Protein AF-A0A9E6WHM5-F1 (afdb_monomer_lite)

Sequence (104 aa):
MPLLLVDALDGQPVPHHPRPHETLTDRLARTDTGGLGPVAILLHGLNYRPGNARACPHRQLYSLRADAHEAWPRHLGFGTGHAAEGLALGFGWDARQSPRRAHA

Foldseek 3Di:
DDEWEWEQDPNDTATQPDDVPDGPVNVVVPDDQLPAADEAEADDQAQAADPDPVRHCCQAQCDPDPPRPHNPLVVQPPDPPDSHNGYYYHYDYPNPDDPPPPPD

Secondary structure (DSSP, 8-state):
--EEEEEEETTEEEESSPPTT--HHHHHHT---TTTS-EEEEE--SS--TT-TTT-HHHHTS--STT-SS-HHHHTTTTS--GGG-EEEEEE------TTSTT-

Structure (mmCIF, N/CA/C/O backbone):
data_AF-A0A9E6WHM5-F1
#
_entry.id   AF-A0A9E6WHM5-F1
#
loop_
_atom_site.group_PDB
_atom_site.id
_atom_site.type_symbol
_atom_site.label_atom_id
_atom_site.label_alt_id
_atom_site.label_comp_id
_atom_site.label_asym_id
_atom_site.label_entity_id
_atom_site.label_seq_id
_atom_site.pdbx_PDB_ins_code
_atom_site.Cartn_x
_atom_site.Cartn_y
_atom_site.Cartn_z
_atom_site.occupancy
_atom_site.B_iso_or_equiv
_atom_site.auth_seq_id
_atom_site.auth_comp_id
_atom_site.auth_asym_id
_atom_site.auth_atom_id
_atom_site.pdbx_PDB_model_num
ATOM 1 N N . MET A 1 1 ? -6.875 8.826 7.866 1.00 63.56 1 MET A N 1
ATOM 2 C CA . MET A 1 1 ? -6.960 7.356 7.966 1.00 63.56 1 MET A CA 1
ATOM 3 C C . MET A 1 1 ? -5.849 6.728 7.159 1.00 63.56 1 MET A C 1
ATOM 5 O O . MET A 1 1 ? -5.551 7.259 6.088 1.00 63.56 1 MET A O 1
ATOM 9 N N . PRO A 1 2 ? -5.185 5.687 7.672 1.00 84.75 2 PRO A N 1
ATOM 10 C CA . PRO A 1 2 ? -3.914 5.276 7.113 1.00 84.75 2 PRO A CA 1
ATOM 11 C C . PRO A 1 2 ? -4.068 4.251 5.991 1.00 84.75 2 PRO A C 1
ATOM 13 O O . PRO A 1 2 ? -4.472 3.109 6.187 1.00 84.75 2 PRO A O 1
ATOM 16 N N . LEU A 1 3 ? -3.668 4.677 4.801 1.00 90.94 3 LEU A N 1
ATOM 17 C CA . LEU A 1 3 ? -3.182 3.791 3.759 1.00 90.94 3 LEU A CA 1
ATOM 18 C C . LEU A 1 3 ? -1.657 3.862 3.800 1.00 90.94 3 LEU A C 1
ATOM 20 O O . LEU A 1 3 ? -1.089 4.939 3.598 1.00 90.94 3 LEU A O 1
ATOM 24 N N . LEU A 1 4 ? -0.993 2.733 4.034 1.00 94.19 4 LEU A N 1
ATOM 25 C CA . LEU A 1 4 ? 0.449 2.631 3.847 1.00 94.19 4 LEU A CA 1
ATOM 26 C C . LEU A 1 4 ? 0.736 1.886 2.554 1.00 94.19 4 LEU A C 1
ATOM 28 O O . LEU A 1 4 ? 0.230 0.796 2.300 1.00 94.19 4 LEU A O 1
ATOM 32 N N . LEU A 1 5 ? 1.569 2.502 1.734 1.00 94.75 5 LEU A N 1
ATOM 33 C CA . LEU A 1 5 ? 2.051 1.943 0.486 1.00 94.75 5 LEU A CA 1
ATOM 34 C C . LEU A 1 5 ? 3.434 1.352 0.749 1.00 94.75 5 LEU A C 1
ATOM 36 O O . LEU A 1 5 ? 4.278 2.011 1.362 1.00 94.75 5 LEU A O 1
ATOM 40 N N . VAL A 1 6 ? 3.639 0.112 0.322 1.00 95.44 6 VAL A N 1
ATOM 41 C CA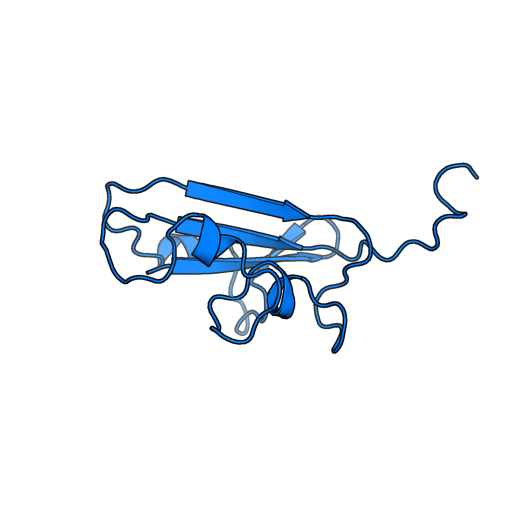 . VAL A 1 6 ? 4.826 -0.691 0.626 1.00 95.44 6 VAL A CA 1
ATOM 42 C C . VAL A 1 6 ? 5.378 -1.279 -0.667 1.00 95.44 6 VAL A C 1
ATOM 44 O O . VAL A 1 6 ? 4.613 -1.744 -1.518 1.00 95.44 6 VAL A O 1
ATOM 47 N N . ASP A 1 7 ? 6.700 -1.257 -0.793 1.00 93.81 7 ASP A N 1
ATOM 48 C CA . ASP A 1 7 ? 7.454 -1.928 -1.846 1.00 93.81 7 ASP A CA 1
ATOM 49 C C . ASP A 1 7 ? 8.219 -3.115 -1.251 1.00 93.81 7 ASP A C 1
ATOM 51 O O . ASP A 1 7 ? 8.752 -3.012 -0.148 1.00 93.81 7 ASP A O 1
ATOM 55 N N . ALA A 1 8 ? 8.322 -4.226 -1.977 1.00 92.38 8 ALA A N 1
ATOM 56 C CA . ALA A 1 8 ? 9.360 -5.218 -1.727 1.00 92.38 8 ALA A CA 1
ATOM 57 C C . ALA A 1 8 ? 10.594 -4.851 -2.554 1.00 92.38 8 ALA A C 1
ATOM 59 O O . ALA A 1 8 ? 10.571 -4.937 -3.786 1.00 92.38 8 ALA A O 1
ATOM 60 N N . LEU A 1 9 ? 11.664 -4.454 -1.872 1.00 87.88 9 LEU A N 1
ATOM 61 C CA . LEU A 1 9 ? 12.959 -4.158 -2.472 1.00 87.88 9 LEU A CA 1
ATOM 62 C C . LEU A 1 9 ? 13.981 -5.127 -1.876 1.00 87.88 9 LEU A C 1
ATOM 64 O O . LEU A 1 9 ? 14.097 -5.216 -0.658 1.00 87.88 9 LEU A O 1
ATOM 68 N N . ASP A 1 10 ? 14.659 -5.906 -2.720 1.00 87.69 10 ASP A N 1
ATOM 69 C CA . ASP A 1 10 ? 15.644 -6.915 -2.294 1.00 87.69 10 ASP A CA 1
ATOM 70 C C . ASP A 1 10 ? 15.122 -7.884 -1.212 1.00 87.69 10 ASP A C 1
ATOM 72 O O . ASP A 1 10 ? 15.811 -8.253 -0.263 1.00 87.69 10 ASP A O 1
ATOM 76 N N . GLY A 1 11 ? 13.852 -8.286 -1.341 1.00 85.00 11 GLY A N 1
ATOM 77 C CA . GLY A 1 11 ? 13.180 -9.180 -0.391 1.00 85.00 11 GLY A CA 1
ATOM 78 C C . GLY A 1 11 ? 12.788 -8.525 0.937 1.00 85.00 11 GLY A C 1
ATOM 79 O O . GLY A 1 11 ? 12.254 -9.210 1.806 1.00 85.00 11 GLY A O 1
ATOM 80 N N . GLN A 1 12 ? 13.012 -7.218 1.097 1.00 90.12 12 GLN A N 1
ATOM 81 C CA . GLN A 1 12 ? 12.657 -6.461 2.293 1.00 90.12 12 GLN A CA 1
ATOM 82 C C . GLN A 1 12 ? 11.452 -5.546 2.044 1.00 90.12 12 GLN A C 1
ATOM 84 O O . GLN A 1 12 ? 11.385 -4.883 1.004 1.00 90.12 12 GLN A O 1
ATOM 89 N N . PRO A 1 13 ? 10.499 -5.471 2.988 1.00 93.06 13 PRO A N 1
ATOM 90 C CA . PRO A 1 13 ? 9.397 -4.531 2.898 1.00 93.06 13 PRO A CA 1
ATOM 91 C C . PRO A 1 13 ? 9.881 -3.123 3.273 1.00 93.06 13 PRO A C 1
ATOM 93 O O . PRO A 1 13 ? 10.333 -2.877 4.393 1.00 93.06 13 PRO A O 1
ATOM 96 N N . VAL A 1 14 ? 9.759 -2.179 2.345 1.00 94.25 14 VAL A N 1
ATOM 97 C CA . VAL A 1 14 ? 10.151 -0.778 2.534 1.00 94.25 14 VAL A CA 1
ATOM 98 C C . VAL A 1 14 ? 8.960 0.149 2.292 1.00 94.25 14 VAL A C 1
ATOM 100 O O . VAL A 1 14 ? 8.081 -0.172 1.488 1.00 94.25 14 VAL A O 1
ATOM 103 N N . PRO A 1 15 ? 8.881 1.313 2.962 1.00 95.00 15 PRO A N 1
ATOM 104 C CA . PRO A 1 15 ? 7.855 2.291 2.638 1.00 95.00 15 PRO A CA 1
ATOM 105 C C . PRO A 1 15 ? 7.973 2.723 1.175 1.00 95.00 15 PRO A C 1
ATOM 107 O O . PRO A 1 15 ? 9.056 3.087 0.724 1.00 95.00 15 PRO A O 1
ATOM 110 N N . HIS A 1 16 ? 6.854 2.766 0.456 1.00 93.25 16 HIS A N 1
ATOM 111 C CA . HIS A 1 16 ? 6.809 3.414 -0.848 1.00 93.25 16 HIS A CA 1
ATOM 112 C C . HIS A 1 16 ? 7.110 4.909 -0.658 1.00 93.25 16 HIS A C 1
ATOM 114 O O . HIS A 1 16 ? 6.485 5.569 0.186 1.00 93.25 16 HIS A O 1
ATOM 120 N N . HIS A 1 17 ? 8.091 5.427 -1.404 1.00 89.56 17 HIS A N 1
ATOM 121 C CA . HIS A 1 17 ? 8.683 6.758 -1.205 1.00 89.56 17 HIS A CA 1
ATOM 122 C C . HIS A 1 17 ? 9.105 7.007 0.262 1.00 89.56 17 HIS A C 1
ATOM 124 O O . HIS A 1 17 ? 8.449 7.770 0.989 1.00 89.56 17 HIS A O 1
ATOM 130 N N . PRO A 1 18 ? 10.176 6.343 0.733 1.00 86.69 18 PRO A N 1
ATOM 131 C CA . PRO A 1 18 ? 10.644 6.509 2.100 1.00 86.69 18 PRO A CA 1
ATOM 132 C C . PRO A 1 18 ? 11.281 7.890 2.277 1.00 86.69 18 PRO A C 1
ATOM 134 O O . PRO A 1 18 ? 11.924 8.424 1.368 1.00 86.69 18 PRO A O 1
ATOM 137 N N . ARG A 1 19 ? 11.124 8.475 3.467 1.00 89.75 19 ARG A N 1
ATOM 138 C CA . ARG A 1 19 ? 11.987 9.585 3.891 1.00 89.75 19 ARG A CA 1
ATOM 139 C C . ARG A 1 19 ? 13.395 9.041 4.183 1.00 89.75 19 ARG A C 1
ATOM 141 O O . ARG A 1 19 ? 13.531 7.844 4.448 1.00 89.75 19 ARG A O 1
ATOM 148 N N . PRO A 1 20 ? 14.445 9.882 4.173 1.00 91.38 20 PRO A N 1
ATOM 149 C CA . PRO A 1 20 ? 15.777 9.447 4.585 1.00 91.38 20 PRO A CA 1
ATOM 150 C C . PRO A 1 20 ? 15.733 8.727 5.940 1.00 91.38 20 PRO A C 1
ATOM 152 O O . PRO A 1 20 ? 15.157 9.252 6.892 1.00 91.38 20 PRO A O 1
ATOM 155 N N . HIS A 1 21 ? 16.319 7.528 6.000 1.00 88.44 21 HIS A N 1
ATOM 156 C CA . HIS A 1 21 ? 16.377 6.652 7.182 1.00 88.44 21 HIS A CA 1
ATOM 157 C C . HIS A 1 21 ? 15.033 6.133 7.730 1.00 88.44 21 HIS A C 1
ATOM 159 O O . HIS A 1 21 ? 15.027 5.478 8.767 1.00 88.44 21 HIS A O 1
ATOM 165 N N . GLU A 1 22 ? 13.899 6.376 7.067 1.00 92.12 22 GLU A N 1
ATOM 166 C CA . GLU A 1 22 ? 12.601 5.873 7.529 1.00 92.12 22 GLU A CA 1
ATOM 167 C C . GLU A 1 22 ? 12.433 4.381 7.219 1.00 92.12 22 GLU A C 1
ATOM 169 O O . GLU A 1 22 ? 12.442 3.971 6.056 1.00 92.12 22 GLU A O 1
ATOM 174 N N . THR A 1 23 ? 12.195 3.576 8.255 1.00 93.12 23 THR A N 1
ATOM 175 C CA . THR A 1 23 ? 11.817 2.166 8.102 1.00 93.12 23 THR A CA 1
ATOM 176 C C . THR A 1 23 ? 10.298 1.993 8.002 1.00 93.12 23 THR A C 1
ATOM 178 O O . THR A 1 23 ? 9.513 2.880 8.354 1.00 93.12 23 THR A O 1
ATOM 181 N N . LEU A 1 24 ? 9.846 0.820 7.543 1.00 92.44 24 LEU A N 1
ATOM 182 C CA . LEU A 1 24 ? 8.418 0.490 7.567 1.00 92.44 24 LEU A CA 1
ATOM 183 C C . LEU A 1 24 ? 7.880 0.418 9.000 1.00 92.44 24 LEU A C 1
ATOM 185 O O . LEU A 1 24 ? 6.786 0.916 9.259 1.00 92.44 24 LEU A O 1
ATOM 189 N N . THR A 1 25 ? 8.668 -0.120 9.932 1.00 92.69 25 THR A N 1
ATOM 190 C CA . THR A 1 25 ? 8.337 -0.162 11.362 1.00 92.69 25 THR A CA 1
ATOM 191 C C . THR A 1 25 ? 8.106 1.239 11.921 1.00 92.69 25 THR A C 1
ATOM 193 O O . THR A 1 25 ? 7.109 1.464 12.601 1.00 92.69 25 THR A O 1
ATOM 196 N N . ASP A 1 26 ? 8.956 2.207 11.569 1.00 93.12 26 ASP A N 1
ATOM 197 C CA . ASP A 1 26 ? 8.793 3.601 11.993 1.00 93.12 26 ASP A CA 1
ATOM 198 C C . ASP A 1 26 ? 7.477 4.203 11.493 1.00 93.12 26 ASP A C 1
ATOM 200 O O . ASP A 1 26 ? 6.784 4.921 12.218 1.00 93.12 26 ASP A O 1
ATOM 204 N N . ARG A 1 27 ? 7.122 3.926 10.233 1.00 92.44 27 ARG A N 1
ATOM 205 C CA . ARG A 1 27 ? 5.881 4.423 9.632 1.00 92.44 27 ARG A CA 1
ATOM 206 C C . ARG A 1 27 ? 4.654 3.750 10.254 1.00 92.44 27 ARG A C 1
ATOM 208 O O . ARG A 1 27 ? 3.676 4.441 10.532 1.00 92.44 27 ARG A O 1
ATOM 215 N N . LEU A 1 28 ? 4.725 2.449 10.538 1.00 90.31 28 LEU A N 1
ATOM 216 C CA . LEU A 1 28 ? 3.690 1.701 11.261 1.00 90.31 28 LEU A CA 1
ATOM 217 C C . LEU A 1 28 ? 3.494 2.231 12.686 1.00 90.31 28 LEU A C 1
ATOM 219 O O . LEU A 1 28 ? 2.364 2.482 13.083 1.00 90.31 28 LEU A O 1
ATOM 223 N N . ALA A 1 29 ? 4.572 2.482 13.431 1.00 89.75 29 ALA A N 1
ATOM 224 C CA . ALA A 1 29 ? 4.497 2.980 14.806 1.00 89.75 29 ALA A CA 1
ATOM 225 C C . ALA A 1 29 ? 3.829 4.364 14.918 1.00 89.75 29 ALA A C 1
ATOM 227 O O . ALA A 1 29 ? 3.222 4.681 15.936 1.00 89.75 29 ALA A O 1
ATOM 228 N N . ARG A 1 30 ? 3.920 5.192 13.868 1.00 88.31 30 ARG A N 1
ATOM 229 C CA . ARG A 1 30 ? 3.252 6.506 13.790 1.00 88.31 30 ARG A CA 1
ATOM 230 C C . ARG A 1 30 ? 1.834 6.450 13.227 1.00 88.31 30 ARG A C 1
ATOM 232 O O . ARG A 1 30 ? 1.178 7.484 13.118 1.00 88.31 30 ARG A O 1
ATOM 239 N N . THR A 1 31 ? 1.394 5.282 12.783 1.00 87.31 31 THR A N 1
ATOM 240 C CA . THR A 1 31 ? 0.115 5.127 12.110 1.00 87.31 31 THR A CA 1
ATOM 241 C C . THR A 1 31 ? -0.995 4.970 13.139 1.00 87.31 31 THR A C 1
ATOM 243 O O . THR A 1 31 ? -1.128 3.922 13.760 1.00 87.31 31 THR A O 1
ATOM 246 N N . ASP A 1 32 ? -1.811 6.010 13.295 1.00 82.38 32 ASP A N 1
ATOM 247 C CA . ASP A 1 32 ? -3.022 5.937 14.108 1.00 82.38 32 ASP A CA 1
ATOM 248 C C . ASP A 1 32 ? -4.122 5.181 13.351 1.00 82.38 32 ASP A C 1
ATOM 250 O O . ASP A 1 32 ? -4.609 5.627 12.306 1.00 82.38 32 ASP A O 1
ATOM 254 N N . THR A 1 33 ? -4.485 4.009 13.868 1.00 76.12 33 THR A N 1
ATOM 255 C CA . THR A 1 33 ? -5.526 3.142 13.308 1.00 76.12 33 THR A CA 1
ATOM 256 C C . THR A 1 33 ? -6.896 3.360 13.950 1.00 76.12 33 THR A C 1
ATOM 258 O O . THR A 1 33 ? -7.849 2.692 13.555 1.00 76.12 33 THR A O 1
ATOM 261 N N . GLY A 1 34 ? -7.027 4.253 14.941 1.00 70.94 34 GLY A N 1
ATOM 262 C CA . GLY A 1 34 ? -8.297 4.506 15.634 1.00 70.94 34 GLY A CA 1
ATOM 263 C C . GLY A 1 34 ? -8.821 3.328 16.473 1.00 70.94 34 GLY A C 1
ATOM 264 O O . GLY A 1 34 ? -9.921 3.403 17.015 1.00 70.94 34 GLY A O 1
ATOM 265 N N . GLY A 1 35 ? -8.048 2.241 16.590 1.00 69.19 35 GLY A N 1
ATOM 266 C CA . GLY A 1 35 ? -8.223 1.170 17.576 1.00 69.19 35 GLY A CA 1
ATOM 267 C C . GLY A 1 35 ? -9.283 0.097 17.299 1.00 69.19 35 GLY A C 1
ATOM 268 O O . GLY A 1 35 ? -9.300 -0.884 18.035 1.00 69.19 35 GLY A O 1
ATOM 269 N N . LEU A 1 36 ? -10.145 0.225 16.280 1.00 68.75 36 LEU A N 1
ATOM 270 C CA . LEU A 1 36 ? -11.287 -0.700 16.101 1.00 68.75 36 LEU A CA 1
ATOM 271 C C . LEU A 1 36 ? -11.500 -1.246 14.676 1.00 68.75 36 LEU A C 1
ATOM 273 O O . LEU A 1 36 ? -12.355 -2.110 14.491 1.00 68.75 36 LEU A O 1
ATOM 277 N N . GLY A 1 37 ? -10.758 -0.771 13.674 1.00 84.25 37 GLY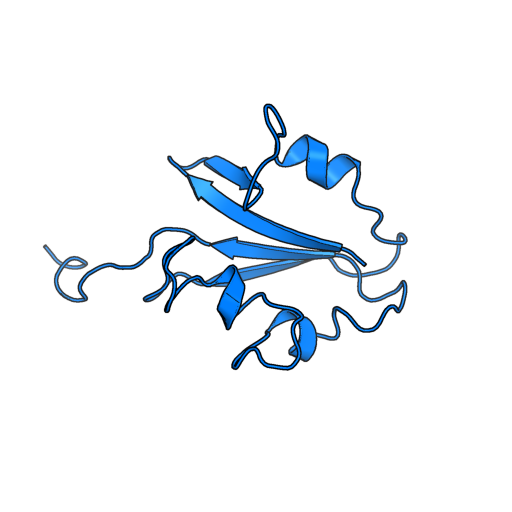 A N 1
ATOM 278 C CA . GLY A 1 37 ? -10.912 -1.224 12.287 1.00 84.25 37 GLY A CA 1
ATOM 279 C C . GLY A 1 37 ? -9.949 -2.350 11.875 1.00 84.25 37 GLY A C 1
ATOM 280 O O . GLY A 1 37 ? -8.921 -2.554 12.527 1.00 84.25 37 GLY A O 1
ATOM 281 N N . PRO A 1 38 ? -10.244 -3.085 10.787 1.00 90.12 38 PRO A N 1
ATOM 282 C CA . PRO A 1 38 ? -9.410 -4.186 10.308 1.00 90.12 38 PRO A CA 1
ATOM 283 C C . PRO A 1 38 ? -8.049 -3.717 9.777 1.00 90.12 38 PRO A C 1
ATOM 285 O O . PRO A 1 38 ? -7.872 -2.572 9.363 1.00 90.12 38 PRO A O 1
ATOM 288 N N . VAL A 1 39 ? -7.092 -4.645 9.710 1.00 90.88 39 VAL A N 1
ATOM 289 C CA . VAL A 1 39 ? -5.872 -4.476 8.909 1.00 90.88 39 VAL A CA 1
ATOM 290 C C . VAL A 1 39 ? -6.037 -5.263 7.611 1.00 90.88 39 VAL A C 1
ATOM 292 O O . VAL A 1 39 ? -6.026 -6.492 7.624 1.00 90.88 39 VAL A O 1
ATOM 295 N N . ALA A 1 40 ? -6.196 -4.566 6.487 1.00 92.31 40 ALA A N 1
ATOM 296 C CA . ALA A 1 40 ? -6.299 -5.170 5.161 1.00 92.31 40 ALA A CA 1
ATOM 297 C C . ALA A 1 40 ? -4.947 -5.116 4.440 1.00 92.31 40 ALA A C 1
ATOM 299 O O . ALA A 1 40 ? -4.415 -4.036 4.184 1.00 92.31 40 ALA A O 1
ATOM 300 N N . ILE A 1 41 ? -4.405 -6.279 4.074 1.00 93.12 41 ILE A N 1
ATOM 301 C CA . ILE A 1 41 ? -3.185 -6.384 3.266 1.00 93.12 41 ILE A CA 1
ATOM 302 C C . ILE A 1 41 ? -3.589 -6.638 1.817 1.00 93.12 41 ILE A C 1
ATOM 304 O O . ILE A 1 41 ? -4.132 -7.690 1.487 1.00 93.12 41 ILE A O 1
ATOM 308 N N . LEU A 1 42 ? -3.328 -5.663 0.952 1.00 93.88 42 LEU A N 1
ATOM 309 C CA . LEU A 1 42 ? -3.625 -5.721 -0.472 1.00 93.88 42 LEU A CA 1
ATOM 310 C C . LEU A 1 42 ? -2.362 -6.157 -1.207 1.00 93.88 42 LEU A C 1
ATOM 312 O O . LEU A 1 42 ? -1.379 -5.416 -1.270 1.00 93.88 42 LEU A O 1
ATOM 316 N N . LEU A 1 43 ? -2.393 -7.375 -1.736 1.00 90.12 43 LEU A N 1
ATOM 317 C CA . LEU A 1 43 ? -1.262 -8.012 -2.395 1.00 90.12 43 LEU A CA 1
ATOM 318 C C . LEU A 1 43 ? -1.603 -8.266 -3.867 1.00 90.12 43 LEU A C 1
ATOM 320 O O . LEU A 1 43 ? -2.567 -8.968 -4.164 1.00 90.12 43 LEU A O 1
ATOM 324 N N . HIS A 1 44 ? -0.802 -7.732 -4.790 1.00 79.19 44 HIS A N 1
ATOM 325 C CA . HIS A 1 44 ? -0.973 -7.959 -6.224 1.00 79.19 44 HIS A CA 1
ATOM 326 C C . HIS A 1 44 ? 0.377 -8.028 -6.945 1.00 79.19 44 HIS A C 1
ATOM 328 O O . HIS A 1 44 ? 1.221 -7.143 -6.810 1.00 79.19 44 HIS A O 1
ATOM 334 N N . GLY A 1 45 ? 0.544 -9.070 -7.764 1.00 71.19 45 GLY A N 1
ATOM 335 C CA . GLY A 1 45 ? 1.839 -9.497 -8.295 1.00 71.19 45 GLY A CA 1
ATOM 336 C C . GLY A 1 45 ? 1.901 -9.808 -9.785 1.00 71.19 45 GLY A C 1
ATOM 337 O O . GLY A 1 45 ? 2.809 -10.513 -10.204 1.00 71.19 45 GLY A O 1
ATOM 338 N N . LEU A 1 46 ? 0.952 -9.357 -10.603 1.00 83.75 46 LEU A N 1
ATOM 339 C CA . LEU A 1 46 ? 0.988 -9.617 -12.046 1.00 83.75 46 LEU A CA 1
ATOM 340 C C . LEU A 1 46 ? 1.008 -8.309 -12.838 1.00 83.75 46 LEU A C 1
ATOM 342 O O . LEU A 1 46 ? 0.134 -7.480 -12.646 1.00 83.75 46 LEU A O 1
ATOM 346 N N . ASN A 1 47 ? 1.967 -8.124 -13.751 1.00 86.69 47 ASN A N 1
ATOM 347 C CA . ASN A 1 47 ? 2.074 -6.979 -14.682 1.00 86.69 47 ASN A CA 1
ATOM 348 C C . ASN A 1 47 ? 2.379 -5.591 -14.074 1.00 86.69 47 ASN A C 1
ATOM 350 O O . ASN A 1 47 ? 2.615 -4.632 -14.825 1.00 86.69 47 ASN A O 1
ATOM 354 N N . TYR A 1 48 ? 2.444 -5.470 -12.749 1.00 90.00 48 TYR A N 1
ATOM 355 C CA . TYR A 1 48 ? 2.750 -4.218 -12.056 1.00 90.00 48 TYR A CA 1
ATOM 356 C C . TYR A 1 48 ? 4.224 -4.115 -11.665 1.00 90.00 48 TYR A C 1
ATOM 358 O O . TYR A 1 48 ? 4.901 -5.112 -11.426 1.00 90.00 48 TYR A O 1
ATOM 366 N N . ARG A 1 49 ? 4.715 -2.876 -11.610 1.00 91.56 49 ARG A N 1
ATOM 367 C CA . ARG A 1 49 ? 6.048 -2.537 -11.111 1.00 91.56 49 ARG A CA 1
ATOM 368 C C . ARG A 1 49 ? 5.996 -1.202 -10.362 1.00 91.56 49 ARG A C 1
ATOM 370 O O . ARG A 1 49 ? 5.631 -0.199 -10.989 1.00 91.56 49 ARG A O 1
ATOM 377 N N . PRO A 1 50 ? 6.381 -1.151 -9.075 1.00 91.88 50 PRO A N 1
ATOM 378 C CA . PRO A 1 50 ? 6.499 0.091 -8.319 1.00 91.88 50 PRO A CA 1
ATOM 379 C C . PRO A 1 50 ? 7.267 1.182 -9.075 1.00 91.88 50 PRO A C 1
ATOM 381 O O . PRO A 1 50 ? 8.210 0.911 -9.820 1.00 91.88 50 PRO A O 1
ATOM 384 N N . GLY A 1 51 ? 6.808 2.428 -8.959 1.00 89.75 51 GLY A N 1
ATOM 385 C CA . GLY A 1 51 ? 7.415 3.584 -9.632 1.00 89.75 51 GLY A CA 1
ATOM 386 C C . GLY A 1 51 ? 7.207 3.657 -11.154 1.00 89.75 51 GLY A C 1
ATOM 387 O O . GLY A 1 51 ? 7.499 4.688 -11.759 1.00 89.75 51 GLY A O 1
ATOM 388 N N . ASN A 1 52 ? 6.662 2.625 -11.814 1.00 91.31 52 ASN A N 1
ATOM 389 C CA . ASN A 1 52 ? 6.359 2.706 -13.243 1.00 91.31 52 ASN A CA 1
ATOM 390 C C . ASN A 1 52 ? 5.2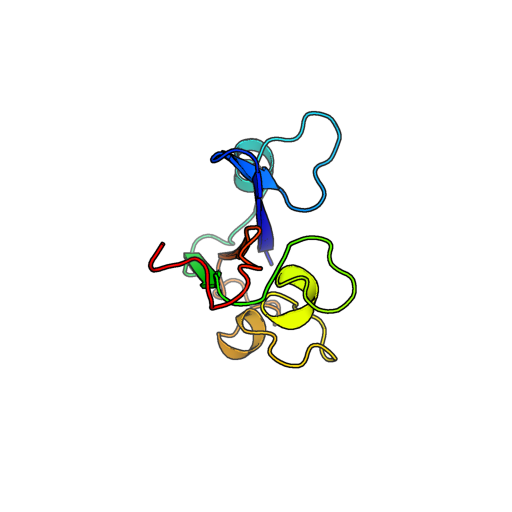15 3.699 -13.518 1.00 91.31 52 ASN A C 1
ATOM 392 O O . ASN A 1 52 ? 4.122 3.564 -12.977 1.00 91.31 52 ASN A O 1
ATOM 396 N N . ALA A 1 53 ? 5.416 4.650 -14.432 1.00 89.50 53 ALA A N 1
ATOM 397 C CA . ALA A 1 53 ? 4.426 5.694 -14.712 1.00 89.50 53 ALA A CA 1
ATOM 398 C C . ALA A 1 53 ? 3.034 5.170 -15.130 1.00 89.50 53 ALA A C 1
ATOM 400 O O . ALA A 1 53 ? 2.035 5.824 -14.843 1.00 89.50 53 ALA A O 1
ATOM 401 N N . ARG A 1 54 ? 2.963 4.006 -15.794 1.00 88.38 54 ARG A N 1
ATOM 402 C CA . ARG A 1 54 ? 1.721 3.429 -16.347 1.00 88.38 54 ARG A CA 1
ATOM 403 C C . ARG A 1 54 ? 1.257 2.145 -15.661 1.00 88.38 54 ARG A C 1
ATOM 405 O O . ARG A 1 54 ? 0.164 1.691 -15.956 1.00 88.38 54 ARG A O 1
ATOM 412 N N . ALA A 1 55 ? 2.085 1.541 -14.814 1.00 89.44 55 ALA A N 1
ATOM 413 C CA . ALA A 1 55 ? 1.792 0.262 -14.163 1.00 89.44 55 ALA A CA 1
ATOM 414 C C . ALA A 1 55 ? 2.343 0.203 -12.733 1.00 89.44 55 ALA A C 1
ATOM 416 O O . ALA A 1 55 ? 2.772 -0.850 -12.265 1.00 89.44 55 ALA A O 1
ATOM 417 N N . CYS A 1 56 ? 2.387 1.346 -12.048 1.00 91.56 56 CYS A N 1
ATOM 418 C CA . CYS A 1 56 ? 2.649 1.377 -10.616 1.00 91.56 56 CYS A CA 1
ATOM 419 C C . CYS A 1 56 ? 1.382 0.916 -9.878 1.00 91.56 56 CYS A C 1
ATOM 421 O O . CYS A 1 56 ? 0.343 1.575 -10.017 1.00 91.56 56 CYS A O 1
ATOM 423 N N . PRO A 1 57 ? 1.442 -0.171 -9.087 1.00 93.06 57 PRO A N 1
ATOM 424 C CA . PRO A 1 57 ? 0.266 -0.688 -8.393 1.00 93.06 57 PRO A CA 1
ATOM 425 C C . PRO A 1 57 ? -0.251 0.325 -7.364 1.00 93.06 57 PRO A C 1
ATOM 427 O O . PRO A 1 57 ? -1.457 0.476 -7.203 1.00 93.06 57 PRO A O 1
ATOM 430 N N . HIS A 1 58 ? 0.626 1.133 -6.765 1.00 93.31 58 HIS A N 1
ATOM 431 C CA . HIS A 1 58 ? 0.240 2.191 -5.826 1.00 93.31 58 HIS A CA 1
ATOM 432 C C . HIS A 1 58 ? -0.558 3.326 -6.473 1.00 93.31 58 HIS A C 1
ATOM 434 O O . HIS A 1 58 ? -1.330 4.004 -5.800 1.00 93.31 58 HIS A O 1
ATOM 440 N N . ARG A 1 59 ? -0.400 3.531 -7.788 1.00 91.19 59 ARG A N 1
ATOM 441 C CA . ARG A 1 59 ? -1.161 4.537 -8.545 1.00 91.19 59 ARG A CA 1
ATOM 442 C C . ARG A 1 59 ? -2.484 3.998 -9.080 1.00 91.19 59 ARG A C 1
ATOM 444 O O . ARG A 1 59 ? -3.401 4.791 -9.258 1.00 91.19 59 ARG A O 1
ATOM 451 N N . GLN A 1 60 ? -2.566 2.700 -9.362 1.00 89.88 60 GLN A N 1
ATOM 452 C CA . GLN A 1 60 ? -3.715 2.101 -10.050 1.00 89.88 60 GLN A CA 1
ATOM 453 C C . GLN A 1 60 ? -4.600 1.272 -9.118 1.00 89.88 60 GLN A C 1
ATOM 455 O O . GLN A 1 60 ? -5.800 1.530 -9.039 1.00 89.88 60 GLN A O 1
ATOM 460 N N . LEU A 1 6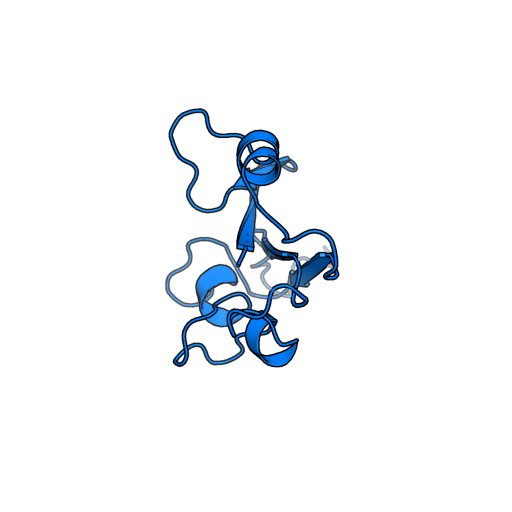1 ? -4.002 0.331 -8.385 1.00 92.56 61 LEU A N 1
ATOM 461 C CA . LEU A 1 61 ? -4.698 -0.608 -7.506 1.00 92.56 61 LEU A CA 1
ATOM 462 C C . LEU A 1 61 ? -4.917 -0.021 -6.116 1.00 92.56 61 LEU A C 1
ATOM 464 O O . LEU A 1 61 ? -6.028 -0.031 -5.606 1.00 92.56 61 LEU A O 1
ATOM 468 N N . TYR A 1 62 ? -3.866 0.521 -5.499 1.00 93.94 62 TYR A N 1
ATOM 469 C CA . TYR A 1 62 ? -3.894 0.904 -4.082 1.00 93.94 62 TYR A CA 1
ATOM 470 C C . TYR A 1 62 ? -4.164 2.389 -3.851 1.00 93.94 62 TYR A C 1
ATOM 472 O O . TYR A 1 62 ? -3.976 2.885 -2.747 1.00 93.94 62 TYR A O 1
ATOM 480 N N . SER A 1 63 ? -4.565 3.128 -4.881 1.00 90.44 63 SER A N 1
ATOM 481 C CA . SER A 1 63 ? -4.799 4.564 -4.756 1.00 90.44 63 SER A CA 1
ATOM 482 C C . SER A 1 63 ? -6.121 4.865 -4.048 1.00 90.44 63 SER A C 1
ATOM 484 O O . SER A 1 63 ? -7.116 4.176 -4.257 1.00 90.44 63 SER A O 1
ATOM 486 N N . LEU A 1 64 ? -6.151 5.948 -3.266 1.00 89.00 64 LEU A N 1
ATOM 487 C CA . LEU A 1 64 ? -7.393 6.539 -2.741 1.00 89.00 64 LEU A CA 1
ATOM 488 C C . LEU A 1 64 ? -7.961 7.643 -3.636 1.00 89.00 64 LEU A C 1
ATOM 490 O O . LEU A 1 64 ? -9.018 8.204 -3.328 1.00 89.00 64 LEU A O 1
ATOM 494 N N . ARG A 1 65 ? -7.264 7.985 -4.725 1.00 85.06 65 ARG A N 1
ATOM 495 C CA . ARG A 1 65 ? -7.718 9.025 -5.644 1.00 85.06 65 ARG A CA 1
ATOM 496 C C . ARG A 1 65 ? -8.991 8.571 -6.353 1.00 85.06 65 ARG A C 1
ATOM 498 O O . ARG A 1 65 ? -9.115 7.409 -6.725 1.00 85.06 65 ARG A O 1
ATOM 505 N N . ALA A 1 66 ? -9.912 9.505 -6.566 1.00 74.38 66 ALA A N 1
ATOM 506 C CA . ALA A 1 66 ? -11.181 9.224 -7.232 1.00 74.38 66 ALA A CA 1
ATOM 507 C C . ALA A 1 66 ? -11.022 8.865 -8.723 1.00 74.38 66 ALA A C 1
ATOM 509 O O . ALA A 1 66 ? -11.902 8.227 -9.285 1.00 74.38 66 ALA A O 1
ATOM 510 N N . ASP A 1 67 ? -9.914 9.267 -9.354 1.00 79.81 67 ASP A N 1
ATOM 511 C CA . ASP A 1 67 ? -9.604 9.015 -10.767 1.00 79.81 67 ASP A CA 1
ATOM 512 C C . ASP A 1 67 ? -8.822 7.712 -11.006 1.00 79.81 67 ASP A C 1
ATOM 514 O O . ASP A 1 67 ? -8.506 7.377 -12.148 1.00 79.81 67 ASP A O 1
ATOM 518 N N . ALA A 1 68 ? -8.475 6.976 -9.947 1.00 80.25 68 ALA A N 1
ATOM 519 C CA . ALA A 1 68 ? -7.798 5.698 -10.090 1.00 80.25 68 ALA A CA 1
ATOM 520 C C . ALA A 1 68 ? -8.793 4.616 -10.526 1.00 80.25 68 ALA A C 1
ATOM 522 O O . ALA A 1 68 ? -9.836 4.434 -9.908 1.00 80.25 68 ALA A O 1
ATOM 523 N N . HIS A 1 69 ? -8.439 3.889 -11.588 1.00 74.31 69 HIS A N 1
ATOM 524 C CA . HIS A 1 69 ? -9.336 2.942 -12.254 1.00 74.31 69 HIS A CA 1
ATOM 525 C C . HIS A 1 69 ? -9.814 1.804 -11.339 1.00 74.31 69 HIS A C 1
ATOM 527 O O . HIS A 1 69 ? -10.980 1.433 -11.395 1.00 74.31 69 HIS A O 1
ATOM 533 N N . GLU A 1 70 ? -8.927 1.245 -10.508 1.00 87.44 70 GLU A N 1
ATOM 534 C CA . GLU A 1 70 ? -9.269 0.095 -9.662 1.00 87.44 70 GLU A CA 1
ATOM 535 C C . GLU A 1 70 ? -9.440 0.449 -8.188 1.00 87.44 70 GLU A C 1
ATOM 537 O O . GLU A 1 70 ? -10.369 -0.053 -7.566 1.00 87.44 70 GLU A O 1
ATOM 542 N N . ALA A 1 71 ? -8.569 1.295 -7.623 1.00 90.56 71 ALA A N 1
ATOM 543 C CA . ALA A 1 71 ? -8.721 1.892 -6.289 1.00 90.56 71 ALA A CA 1
ATOM 544 C C . ALA A 1 71 ? -9.289 0.935 -5.214 1.00 90.56 71 ALA A C 1
ATOM 546 O O . ALA A 1 71 ? -10.234 1.268 -4.497 1.00 90.56 71 ALA A O 1
ATOM 547 N N . TRP A 1 72 ? -8.729 -0.271 -5.101 1.00 93.69 72 TRP A N 1
ATOM 548 C CA . TRP A 1 72 ? -9.208 -1.343 -4.225 1.00 93.69 72 TRP A CA 1
ATOM 549 C C . TRP A 1 72 ? -9.480 -0.908 -2.783 1.00 93.69 72 TRP A C 1
ATOM 551 O O . TRP A 1 72 ? -10.528 -1.295 -2.266 1.00 93.69 72 TRP A O 1
ATOM 561 N N . PRO A 1 73 ? -8.629 -0.086 -2.123 1.00 93.50 73 PRO A N 1
ATOM 562 C CA . PRO A 1 73 ? -8.944 0.363 -0.773 1.00 93.50 73 PRO A CA 1
ATOM 563 C C . PRO A 1 73 ? -10.311 1.058 -0.705 1.00 93.50 73 PRO A C 1
ATOM 565 O O . PRO A 1 73 ? -11.076 0.796 0.215 1.00 93.50 73 PRO A O 1
ATOM 568 N N . ARG A 1 74 ? -10.676 1.868 -1.708 1.00 91.88 74 ARG A N 1
ATOM 569 C CA . ARG A 1 74 ? -11.985 2.539 -1.742 1.00 91.88 74 ARG A CA 1
ATOM 570 C C . ARG A 1 74 ? -13.137 1.546 -1.845 1.00 91.88 74 ARG A C 1
ATOM 572 O O . ARG A 1 74 ? -14.126 1.698 -1.138 1.00 91.88 74 ARG A O 1
ATOM 579 N N . HIS A 1 75 ? -13.004 0.526 -2.693 1.00 90.38 75 HIS A N 1
ATOM 580 C CA . HIS A 1 75 ? -14.020 -0.524 -2.840 1.00 90.38 75 HIS A CA 1
ATOM 581 C C . HIS A 1 75 ? -14.207 -1.356 -1.565 1.00 90.38 75 HIS A C 1
ATOM 583 O O . HIS A 1 75 ? -15.285 -1.894 -1.338 1.00 90.38 75 HIS A O 1
ATOM 589 N N . LEU A 1 76 ? -13.181 -1.419 -0.715 1.00 90.75 76 LEU A N 1
ATOM 590 C CA . LEU A 1 76 ? -13.227 -2.063 0.598 1.00 90.75 76 LEU A CA 1
ATOM 591 C C . LEU A 1 76 ? -13.676 -1.116 1.726 1.00 90.75 76 LEU A C 1
ATOM 593 O O . LEU A 1 76 ? -13.683 -1.516 2.886 1.00 90.75 76 LEU A O 1
ATOM 597 N N . GLY A 1 77 ? -14.054 0.125 1.405 1.00 90.31 77 GLY A N 1
ATOM 598 C CA . GLY A 1 77 ? -14.546 1.107 2.372 1.00 90.31 77 GLY A CA 1
ATOM 599 C C . GLY A 1 77 ? -13.473 1.995 3.007 1.00 90.31 77 GLY A C 1
ATOM 600 O O . GLY A 1 77 ? -13.804 2.783 3.884 1.00 90.31 77 GLY A O 1
ATOM 601 N N . PHE A 1 78 ? -12.212 1.929 2.568 1.00 90.56 78 PHE A N 1
ATOM 602 C CA . PHE A 1 78 ? -11.147 2.805 3.065 1.00 90.56 78 PHE A CA 1
ATOM 603 C C . PHE A 1 78 ? -11.144 4.172 2.363 1.00 90.56 78 PHE A C 1
ATOM 605 O O . PHE A 1 78 ? -11.422 4.299 1.169 1.00 90.56 78 PHE A O 1
ATOM 612 N N . GLY A 1 79 ? -10.723 5.203 3.092 1.00 87.56 79 GLY A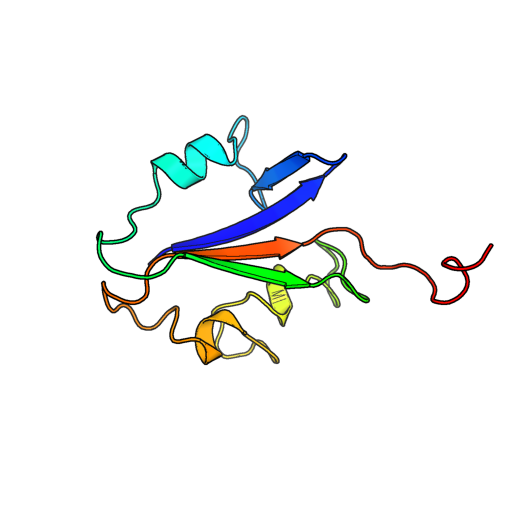 N 1
ATOM 613 C CA . GLY A 1 79 ? -10.587 6.569 2.593 1.00 87.56 79 GLY A CA 1
ATOM 614 C C . GLY A 1 79 ? -11.857 7.410 2.701 1.00 87.56 79 GLY A C 1
ATOM 615 O O . GLY A 1 79 ? -11.962 8.410 1.989 1.00 87.56 79 GLY A O 1
ATOM 616 N N . THR A 1 80 ? -12.805 7.033 3.566 1.00 86.75 80 THR A N 1
ATOM 617 C CA . THR A 1 80 ? -14.036 7.809 3.813 1.00 86.75 80 THR A CA 1
ATOM 618 C C . THR A 1 80 ? -13.955 8.677 5.075 1.00 86.75 80 THR A C 1
ATOM 620 O O . THR A 1 80 ? -14.726 9.621 5.213 1.00 86.75 80 THR A O 1
ATOM 623 N N . GLY A 1 81 ? -12.972 8.429 5.949 1.00 84.88 81 GLY A N 1
ATOM 624 C CA . GLY A 1 81 ? -12.725 9.196 7.172 1.00 84.88 81 GLY A CA 1
ATOM 625 C C . GLY A 1 81 ? -13.344 8.603 8.443 1.00 84.88 81 GLY A C 1
ATOM 626 O O . GLY A 1 81 ? -13.215 9.215 9.502 1.00 84.88 81 GLY A O 1
ATOM 627 N N . HIS A 1 82 ? -13.985 7.433 8.375 1.00 84.75 82 HIS A N 1
ATOM 628 C CA . HIS A 1 82 ? -14.619 6.788 9.528 1.00 84.75 82 HIS A CA 1
ATOM 629 C C . HIS A 1 82 ? -13.613 6.006 10.370 1.00 84.75 82 HIS A C 1
ATOM 631 O O . HIS A 1 82 ? -13.020 5.061 9.878 1.00 84.75 82 HIS A O 1
ATOM 637 N N . ALA A 1 83 ? -13.505 6.276 11.674 1.00 79.56 83 ALA A N 1
ATOM 638 C CA . ALA A 1 83 ? -12.544 5.603 12.564 1.00 79.56 83 ALA A CA 1
ATOM 639 C C . ALA A 1 83 ? -12.542 4.053 12.499 1.00 79.56 83 ALA A C 1
ATOM 641 O O . ALA A 1 83 ? -11.518 3.432 12.767 1.00 79.56 83 ALA A O 1
ATOM 642 N N . ALA A 1 84 ? -13.657 3.431 12.102 1.00 83.94 84 ALA A N 1
ATOM 643 C CA . ALA A 1 84 ? -13.797 1.983 11.959 1.00 83.94 84 ALA A CA 1
ATOM 644 C C . ALA A 1 84 ? -13.190 1.379 10.671 1.00 83.94 84 ALA A C 1
ATOM 646 O O . ALA A 1 84 ? -13.169 0.158 10.549 1.00 83.94 84 ALA A O 1
ATOM 647 N N . GLU A 1 85 ? -12.692 2.172 9.714 1.00 87.94 85 GLU A N 1
ATOM 648 C CA . GLU A 1 85 ? -12.096 1.619 8.479 1.00 87.94 85 GLU A CA 1
ATOM 649 C C . GLU A 1 85 ? -10.805 0.840 8.756 1.00 87.94 85 GLU A C 1
ATOM 651 O O . GLU A 1 85 ? -10.518 -0.132 8.068 1.00 87.94 85 GLU A O 1
ATOM 656 N N . GLY A 1 86 ? -10.033 1.237 9.773 1.00 90.25 86 GLY A N 1
ATOM 657 C CA . GLY A 1 86 ? -8.771 0.587 10.129 1.00 90.25 86 GLY A CA 1
ATOM 658 C C . GLY A 1 86 ? -7.594 0.991 9.237 1.00 90.25 86 GLY A C 1
ATOM 659 O O . GLY A 1 86 ? -7.427 2.167 8.906 1.00 90.25 86 GLY A O 1
ATOM 660 N N . LEU A 1 87 ? -6.740 0.022 8.895 1.00 91.44 87 LEU A N 1
ATOM 661 C CA . LEU A 1 87 ? -5.480 0.205 8.164 1.00 91.44 87 LEU A CA 1
ATOM 662 C C . LEU A 1 87 ? -5.475 -0.599 6.863 1.00 91.44 87 LEU A C 1
ATOM 664 O O . LEU A 1 87 ? -5.615 -1.820 6.884 1.00 91.44 87 LEU A O 1
ATOM 668 N N . ALA A 1 88 ? -5.212 0.067 5.740 1.00 93.62 88 ALA A N 1
ATOM 669 C CA . ALA A 1 88 ? -4.922 -0.599 4.472 1.00 93.62 88 ALA A CA 1
ATOM 670 C C . ALA A 1 88 ? -3.413 -0.582 4.183 1.00 93.62 88 ALA A C 1
ATOM 672 O O . ALA A 1 88 ? -2.771 0.469 4.234 1.00 93.62 88 ALA A O 1
ATOM 673 N N . LEU A 1 89 ? -2.850 -1.740 3.836 1.00 94.19 89 LEU A N 1
ATOM 674 C CA . LEU A 1 89 ? -1.458 -1.921 3.423 1.00 94.19 89 LEU A CA 1
ATOM 675 C C . LEU A 1 89 ? -1.418 -2.336 1.948 1.00 94.19 89 LEU A C 1
ATOM 677 O O . LEU A 1 89 ? -1.715 -3.479 1.617 1.00 94.19 89 LEU A O 1
ATOM 681 N N . GLY A 1 90 ? -1.061 -1.415 1.052 1.00 95.19 90 GLY A N 1
ATOM 682 C CA . GLY A 1 90 ? -0.898 -1.691 -0.377 1.00 95.19 90 GLY A CA 1
ATOM 683 C C . GLY A 1 90 ? 0.516 -2.162 -0.696 1.00 95.19 90 GLY A C 1
ATOM 684 O O . GLY A 1 90 ? 1.429 -1.337 -0.742 1.00 95.19 90 GLY A O 1
ATOM 685 N N . PHE A 1 91 ? 0.699 -3.462 -0.925 1.00 95.12 91 PHE A N 1
ATOM 686 C CA . PHE A 1 91 ? 2.007 -4.098 -1.081 1.00 95.12 91 PHE A CA 1
ATOM 687 C C . PHE A 1 91 ? 2.321 -4.409 -2.551 1.00 95.12 91 PHE A C 1
ATOM 689 O O . PHE A 1 91 ? 1.555 -5.098 -3.230 1.00 95.12 91 PHE A O 1
ATOM 696 N N . GLY A 1 92 ? 3.446 -3.907 -3.063 1.00 92.81 92 GLY A N 1
ATOM 697 C CA . GLY A 1 92 ? 3.870 -4.094 -4.453 1.00 92.81 92 GLY A CA 1
ATOM 698 C C . GLY A 1 92 ? 5.319 -4.555 -4.582 1.00 92.81 92 GLY A C 1
ATOM 699 O O . GLY A 1 92 ? 6.151 -4.278 -3.731 1.00 92.81 92 GLY A O 1
ATOM 700 N N . TRP A 1 93 ? 5.635 -5.249 -5.669 1.00 92.56 93 TRP A N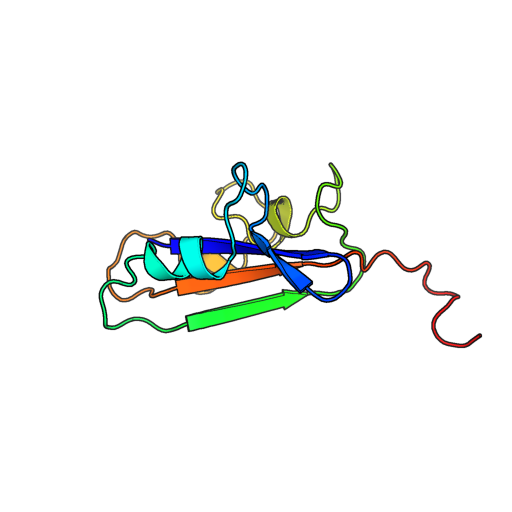 1
ATOM 701 C CA . TRP A 1 93 ? 6.996 -5.651 -6.035 1.00 92.56 93 TRP A CA 1
ATOM 702 C C . TRP A 1 93 ? 7.152 -5.597 -7.553 1.00 92.56 93 TRP A C 1
ATOM 704 O O . TRP A 1 93 ? 6.152 -5.455 -8.266 1.00 92.56 93 TRP A O 1
ATOM 714 N N . ASP A 1 94 ? 8.385 -5.662 -8.069 1.00 91.06 94 ASP A N 1
ATOM 715 C CA . ASP A 1 94 ? 8.571 -5.795 -9.516 1.00 91.06 94 ASP A CA 1
ATOM 716 C C . ASP A 1 94 ? 8.091 -7.173 -9.967 1.00 91.06 94 ASP A C 1
ATOM 718 O O . ASP A 1 94 ? 8.770 -8.189 -9.833 1.00 91.06 94 ASP A O 1
ATOM 722 N N . ALA A 1 95 ? 6.866 -7.184 -10.470 1.00 87.62 95 ALA A N 1
ATOM 723 C CA . ALA A 1 95 ? 6.168 -8.366 -10.918 1.00 87.62 95 ALA A CA 1
ATOM 724 C C . ALA A 1 95 ? 5.971 -8.347 -12.441 1.00 87.62 95 ALA A C 1
ATOM 726 O O . ALA A 1 95 ? 5.215 -9.144 -13.009 1.00 87.62 95 ALA A O 1
ATOM 727 N N . ARG A 1 96 ? 6.666 -7.432 -13.133 1.00 77.62 96 ARG A N 1
ATOM 728 C CA . ARG A 1 96 ? 6.731 -7.396 -14.592 1.00 77.62 96 ARG A CA 1
ATOM 729 C C . ARG A 1 96 ? 7.692 -8.460 -15.094 1.00 77.62 96 ARG A C 1
ATOM 731 O O . ARG A 1 96 ? 8.796 -8.187 -15.551 1.00 77.62 96 ARG A O 1
ATOM 738 N N . GLN A 1 97 ? 7.215 -9.690 -15.073 1.00 65.50 97 GLN A N 1
ATOM 739 C CA . GLN A 1 97 ? 7.800 -10.771 -15.846 1.00 65.50 97 GLN A CA 1
ATOM 740 C C . GLN A 1 97 ? 7.283 -10.660 -17.289 1.00 65.50 97 GLN A C 1
ATOM 742 O O . GLN A 1 97 ? 6.117 -10.320 -17.507 1.00 65.50 97 GLN A O 1
ATOM 747 N N . SER A 1 98 ? 8.094 -11.002 -18.295 1.00 55.72 98 SER A N 1
ATOM 748 C CA . SER A 1 98 ? 7.489 -11.427 -19.561 1.00 55.72 98 SER A CA 1
ATOM 749 C C . SER A 1 98 ? 6.827 -12.792 -19.303 1.00 55.72 98 SER A C 1
ATOM 751 O O . SER A 1 98 ? 7.450 -13.640 -18.657 1.00 55.72 98 SER A O 1
ATOM 753 N N . PRO A 1 99 ? 5.596 -13.053 -19.779 1.00 55.31 99 PRO A N 1
ATOM 754 C CA . PRO A 1 99 ? 4.881 -14.302 -19.488 1.00 55.31 99 PRO A CA 1
ATOM 755 C C . PRO A 1 99 ? 5.608 -15.592 -19.928 1.00 55.31 99 PRO A C 1
ATOM 757 O O . PRO A 1 99 ? 5.163 -16.685 -19.606 1.00 55.31 99 PRO A O 1
ATOM 760 N N . ARG A 1 100 ? 6.749 -15.497 -20.628 1.00 54.78 100 ARG A N 1
ATOM 761 C CA . ARG A 1 100 ? 7.545 -16.639 -21.104 1.00 54.78 100 ARG A CA 1
ATOM 762 C C . ARG A 1 100 ? 8.601 -17.168 -20.122 1.00 54.78 100 ARG A C 1
ATOM 764 O O . ARG A 1 100 ? 9.260 -18.142 -20.455 1.00 54.78 100 ARG A O 1
ATOM 771 N N . ARG A 1 101 ? 8.797 -16.559 -18.947 1.00 51.75 101 ARG A N 1
ATOM 772 C CA . ARG A 1 101 ? 9.906 -16.921 -18.034 1.00 51.75 101 ARG A CA 1
ATOM 773 C C . ARG A 1 101 ? 9.545 -17.789 -16.824 1.00 51.75 101 ARG A C 1
ATOM 775 O O . ARG A 1 101 ? 10.450 -18.179 -16.104 1.00 51.75 101 ARG A O 1
ATOM 782 N N . ALA A 1 102 ? 8.274 -18.120 -16.602 1.00 52.88 102 ALA A N 1
ATOM 783 C CA . ALA A 1 102 ? 7.866 -18.918 -15.437 1.00 52.88 102 ALA A CA 1
ATOM 784 C C . ALA A 1 102 ? 8.068 -20.445 -15.602 1.00 52.88 102 ALA A C 1
ATOM 786 O O . ALA A 1 102 ? 7.826 -21.189 -14.657 1.00 52.88 102 ALA A O 1
ATOM 787 N N . HIS A 1 103 ? 8.506 -20.911 -16.779 1.00 51.22 103 HIS A N 1
ATOM 788 C CA . HIS A 1 103 ? 8.666 -22.337 -17.113 1.00 51.22 103 HIS A CA 1
ATOM 789 C C . HIS A 1 103 ? 10.012 -22.670 -17.789 1.00 51.22 103 HIS A C 1
ATOM 791 O O . HIS A 1 103 ? 10.086 -23.654 -18.522 1.00 51.22 103 HIS A O 1
ATOM 797 N N . ALA A 1 104 ? 11.042 -21.836 -17.611 1.00 42.50 104 ALA A N 1
ATOM 798 C CA . ALA A 1 104 ? 12.378 -22.073 -18.169 1.00 42.50 104 ALA A CA 1
ATOM 799 C C . ALA A 1 104 ? 13.342 -22.593 -17.100 1.00 42.50 104 ALA A C 1
ATOM 801 O O . ALA A 1 104 ? 13.256 -22.084 -15.959 1.00 42.50 104 ALA A O 1
#

pLDDT: mean 85.6, std 11.25, range [42.5, 95.44]

Radius of gyration: 14.49 Å; chains: 1; bounding box: 31×32×39 Å